Protein AF-A0A6B2CMZ1-F1 (afdb_monomer_lite)

Foldseek 3Di:
DDDPQADDDLVVLQVCCCPVPVDHFDSDPVRSVCCQLVDPPRAPVNVCVVCVVSNHHDDPVVCVPPPHPPPPDDDDDDDDDDDD

pLDDT: mean 73.0, std 18.42, range [35.69, 93.88]

Sequence (84 aa):
MSQAKGRIDLEEFVEWLWEDFGIRVRSSWDDVIKAVVNSDEILPQDLAAFMISMGVEPDEGAWDVVPVARGLRGPGEPEKSSSN

Radius of gyration: 17.94 Å; chains: 1; bounding box: 37×56×42 Å

Structure (mmCIF, N/CA/C/O backbone):
data_AF-A0A6B2CMZ1-F1
#
_entry.id   AF-A0A6B2CMZ1-F1
#
loop_
_atom_site.group_PDB
_atom_site.id
_atom_site.type_symbol
_atom_site.label_atom_id
_atom_site.label_alt_id
_atom_site.label_comp_id
_atom_site.label_asym_id
_atom_site.label_entity_id
_atom_site.label_seq_id
_atom_site.pdbx_PDB_ins_code
_atom_site.Cartn_x
_atom_site.Cartn_y
_atom_site.Cartn_z
_atom_site.occupancy
_atom_site.B_iso_or_equiv
_atom_site.auth_seq_id
_atom_site.auth_comp_id
_atom_site.auth_asym_id
_atom_site.auth_atom_id
_atom_site.pdbx_PDB_model_num
ATOM 1 N N . MET A 1 1 ? 17.495 15.342 -12.255 1.00 35.69 1 MET A N 1
ATOM 2 C CA . MET A 1 1 ? 16.839 14.758 -11.071 1.00 35.69 1 MET A CA 1
ATOM 3 C C . MET A 1 1 ? 16.557 13.311 -11.416 1.00 35.69 1 MET A C 1
ATOM 5 O O . MET A 1 1 ? 15.738 13.061 -12.288 1.00 35.69 1 MET A O 1
ATOM 9 N N . SER A 1 2 ? 17.359 12.389 -10.888 1.00 40.59 2 SER A N 1
ATOM 10 C CA . SER A 1 2 ? 17.237 10.964 -11.199 1.00 40.59 2 SER A CA 1
ATOM 11 C C . SER A 1 2 ? 16.081 10.395 -10.384 1.00 40.59 2 SER A C 1
ATOM 13 O O . SER A 1 2 ? 16.259 10.090 -9.210 1.00 40.59 2 SER A O 1
ATOM 15 N N . GLN A 1 3 ? 14.891 10.323 -10.983 1.00 44.19 3 GLN A N 1
ATOM 16 C CA . GLN A 1 3 ? 13.781 9.552 -10.428 1.00 44.19 3 GLN A CA 1
ATOM 17 C C . GLN A 1 3 ? 14.235 8.094 -10.330 1.00 44.19 3 GLN A C 1
ATOM 19 O O . GLN A 1 3 ? 14.684 7.508 -11.320 1.00 44.19 3 GLN A O 1
ATOM 24 N N . ALA A 1 4 ? 14.177 7.540 -9.122 1.00 44.25 4 ALA A N 1
ATOM 25 C CA . ALA A 1 4 ? 14.438 6.139 -8.848 1.00 44.25 4 ALA A CA 1
ATOM 26 C C . ALA A 1 4 ? 13.349 5.300 -9.526 1.00 44.25 4 ALA A C 1
ATOM 28 O O . ALA A 1 4 ? 12.310 5.001 -8.952 1.00 44.25 4 ALA A O 1
ATOM 29 N N . LYS A 1 5 ? 13.576 4.973 -10.795 1.00 45.69 5 LYS A N 1
ATOM 30 C CA . LYS A 1 5 ? 12.701 4.116 -11.585 1.00 45.69 5 LYS A CA 1
ATOM 31 C C . LYS A 1 5 ? 12.717 2.725 -10.943 1.00 45.69 5 LYS A C 1
ATOM 33 O O . LYS A 1 5 ? 13.773 2.096 -10.908 1.00 45.69 5 LYS A O 1
ATOM 38 N N . GLY A 1 6 ? 11.584 2.297 -10.385 1.00 57.41 6 GLY A N 1
ATOM 39 C CA . GLY A 1 6 ? 11.416 0.957 -9.813 1.00 57.41 6 GLY A CA 1
ATOM 40 C C . GLY A 1 6 ? 11.313 0.868 -8.286 1.00 57.41 6 GLY A C 1
ATOM 41 O O . GLY A 1 6 ? 11.477 -0.224 -7.746 1.00 57.41 6 GLY A O 1
ATOM 42 N N . ARG A 1 7 ? 11.052 1.966 -7.565 1.00 67.62 7 ARG A N 1
ATOM 43 C CA . ARG A 1 7 ? 10.744 1.898 -6.128 1.00 67.62 7 ARG A CA 1
ATOM 44 C C . ARG A 1 7 ? 9.484 2.699 -5.833 1.00 67.62 7 ARG A C 1
ATOM 46 O O . ARG A 1 7 ? 9.426 3.873 -6.172 1.00 67.62 7 ARG A O 1
ATOM 53 N N . ILE A 1 8 ? 8.500 2.047 -5.222 1.00 78.56 8 ILE A N 1
ATOM 54 C CA . ILE A 1 8 ? 7.262 2.704 -4.804 1.00 78.56 8 ILE A CA 1
ATOM 55 C C . ILE A 1 8 ? 7.592 3.634 -3.637 1.00 78.56 8 ILE A C 1
ATOM 57 O O . ILE A 1 8 ? 8.224 3.192 -2.670 1.00 78.56 8 ILE A O 1
ATOM 61 N N . ASP A 1 9 ? 7.203 4.903 -3.742 1.00 86.50 9 ASP A N 1
ATOM 62 C CA . ASP A 1 9 ? 7.291 5.833 -2.624 1.00 86.50 9 ASP A CA 1
ATOM 63 C C . ASP A 1 9 ? 6.180 5.531 -1.610 1.00 86.50 9 ASP A C 1
ATOM 65 O O . ASP A 1 9 ? 5.045 5.208 -1.967 1.00 86.50 9 ASP A O 1
ATOM 69 N N . LEU A 1 10 ? 6.524 5.583 -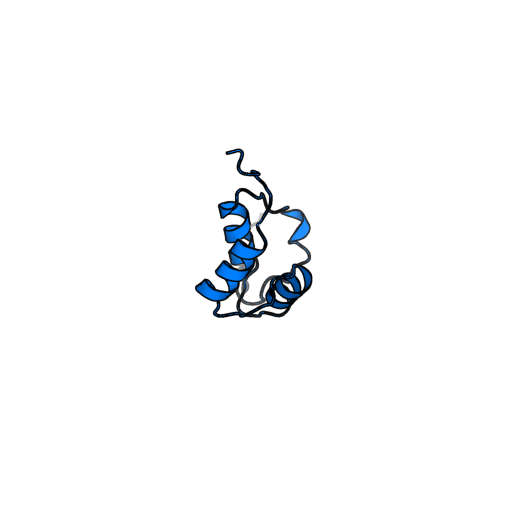0.324 1.00 88.06 10 LEU A N 1
ATOM 70 C CA . LEU A 1 10 ? 5.576 5.298 0.746 1.00 88.06 10 LEU A CA 1
ATOM 71 C C . LEU A 1 10 ? 4.494 6.378 0.828 1.00 88.06 10 LEU A C 1
ATOM 73 O O . LEU A 1 10 ? 3.349 6.051 1.124 1.00 88.06 10 LEU A O 1
ATOM 77 N N . GLU A 1 11 ? 4.842 7.641 0.585 1.00 90.25 11 GLU A N 1
ATOM 78 C CA . GLU A 1 11 ? 3.883 8.746 0.617 1.00 90.25 11 GLU A CA 1
ATOM 79 C C . GLU A 1 11 ? 2.880 8.613 -0.528 1.00 90.25 11 GLU A C 1
ATOM 81 O O . GLU A 1 11 ? 1.680 8.642 -0.273 1.00 90.25 11 GLU A O 1
ATOM 86 N N . GLU A 1 12 ? 3.350 8.321 -1.744 1.00 89.19 12 GLU A N 1
ATOM 87 C CA . GLU A 1 12 ? 2.473 8.092 -2.902 1.00 89.19 12 GLU A CA 1
ATOM 88 C C . GLU A 1 12 ? 1.536 6.891 -2.687 1.00 89.19 12 GLU A C 1
ATOM 90 O O . GLU A 1 12 ? 0.371 6.933 -3.077 1.00 89.19 12 GLU A O 1
ATOM 95 N N . PHE A 1 13 ? 1.993 5.830 -2.009 1.00 89.75 13 PHE A N 1
ATOM 96 C CA . PHE A 1 13 ? 1.127 4.698 -1.655 1.00 89.75 13 PHE A CA 1
ATOM 97 C C . PHE A 1 13 ? 0.043 5.108 -0.645 1.00 89.75 13 PHE A C 1
ATOM 99 O O . PHE A 1 13 ? -1.126 4.748 -0.785 1.00 89.75 13 PHE A O 1
ATOM 106 N N . VAL A 1 14 ? 0.420 5.857 0.395 1.00 93.00 14 VAL A N 1
ATOM 107 C CA . VAL A 1 14 ? -0.523 6.339 1.415 1.00 93.00 14 VAL A CA 1
ATOM 108 C C . VAL A 1 14 ? -1.562 7.278 0.800 1.00 93.00 14 VAL A C 1
ATOM 110 O O . VAL A 1 14 ? -2.738 7.189 1.152 1.00 93.00 14 VAL A O 1
ATOM 113 N N . GLU A 1 15 ? -1.146 8.147 -0.120 1.00 92.44 15 GLU A N 1
ATOM 114 C CA . GLU A 1 15 ? -2.046 9.021 -0.872 1.00 92.44 15 GLU A CA 1
ATOM 115 C C . G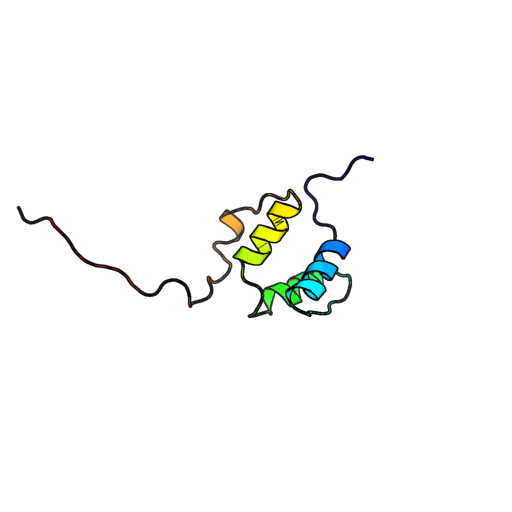LU A 1 15 ? -3.011 8.210 -1.734 1.00 92.44 15 GLU A C 1
ATOM 117 O O . GLU A 1 15 ? -4.216 8.415 -1.623 1.00 92.44 15 GLU A O 1
ATOM 122 N N . TRP A 1 16 ? -2.523 7.220 -2.485 1.00 92.62 16 TRP A N 1
ATOM 123 C CA . TRP A 1 16 ? -3.381 6.337 -3.279 1.00 92.62 16 TRP A CA 1
ATOM 124 C C . TRP A 1 16 ? -4.447 5.627 -2.432 1.00 92.62 16 TRP A C 1
ATOM 126 O O . TRP A 1 16 ? -5.627 5.637 -2.780 1.00 92.62 16 TRP A O 1
ATOM 136 N N . LEU A 1 17 ? -4.073 5.081 -1.268 1.00 91.69 17 LEU A N 1
ATOM 137 C CA . LEU A 1 17 ? -5.030 4.461 -0.341 1.00 91.69 17 LEU A CA 1
ATOM 138 C C . LEU A 1 17 ? -6.115 5.439 0.125 1.00 91.69 17 LEU A C 1
ATOM 140 O O . LEU A 1 17 ? -7.276 5.054 0.294 1.00 91.69 17 LEU A O 1
ATOM 144 N N . TRP A 1 18 ? -5.745 6.698 0.347 1.00 93.88 18 TRP A N 1
ATOM 145 C CA . TRP A 1 18 ? -6.677 7.730 0.774 1.00 93.88 18 TRP A CA 1
ATOM 146 C C . TRP A 1 18 ? -7.573 8.227 -0.368 1.00 93.88 18 TRP A C 1
ATOM 148 O O . TRP A 1 18 ? -8.766 8.422 -0.147 1.00 93.88 18 TRP A O 1
ATOM 158 N N . GLU A 1 19 ? -7.030 8.431 -1.566 1.00 93.19 19 GLU A N 1
ATOM 159 C CA . GLU A 1 19 ? -7.755 9.010 -2.700 1.00 93.19 19 GLU A CA 1
ATOM 160 C C . GLU A 1 19 ? -8.710 8.018 -3.370 1.00 93.19 19 GLU A C 1
ATOM 162 O O . GLU A 1 19 ? -9.859 8.380 -3.631 1.00 93.19 19 GLU A O 1
ATOM 167 N N . ASP A 1 20 ? -8.276 6.775 -3.599 1.00 91.06 20 ASP A N 1
ATOM 168 C CA . ASP A 1 20 ? -9.088 5.762 -4.291 1.00 91.06 20 ASP A CA 1
ATOM 169 C C . ASP A 1 20 ? -10.057 5.044 -3.341 1.00 91.06 20 ASP A C 1
ATOM 171 O O . ASP A 1 20 ? -11.208 4.789 -3.696 1.00 91.06 20 ASP A O 1
ATOM 175 N N . PHE A 1 21 ? -9.614 4.744 -2.114 1.00 90.25 21 PHE A N 1
ATOM 176 C CA . PHE A 1 21 ? -10.364 3.894 -1.177 1.00 90.25 21 PHE A CA 1
ATOM 177 C C . PHE A 1 21 ? -10.810 4.621 0.097 1.00 90.25 21 PHE A C 1
ATOM 179 O O . PHE A 1 21 ? -11.534 4.055 0.914 1.00 90.25 21 PHE A O 1
ATOM 186 N N . GLY A 1 22 ? -10.380 5.867 0.329 1.00 92.31 22 GLY A N 1
ATOM 187 C CA . GLY A 1 22 ? -10.689 6.580 1.574 1.00 92.31 22 GLY A CA 1
ATOM 188 C C . GLY A 1 22 ? -10.016 5.980 2.816 1.00 92.31 22 GLY A C 1
ATOM 189 O O . GLY A 1 22 ? -10.413 6.283 3.947 1.00 92.31 22 GLY A O 1
ATOM 190 N N . ILE A 1 23 ? -8.993 5.138 2.641 1.00 90.19 23 ILE A N 1
ATOM 191 C CA . ILE A 1 23 ? -8.321 4.419 3.722 1.00 90.19 23 ILE A CA 1
ATOM 192 C C . ILE A 1 23 ? -7.193 5.283 4.288 1.00 90.19 23 ILE A C 1
ATOM 194 O O . ILE A 1 23 ? -6.224 5.617 3.612 1.00 90.19 23 ILE A O 1
ATOM 198 N N . ARG A 1 24 ? -7.296 5.628 5.577 1.00 91.69 24 ARG A N 1
ATOM 199 C CA . ARG A 1 24 ? -6.245 6.364 6.294 1.00 91.69 24 ARG A CA 1
ATOM 200 C C . ARG A 1 24 ? -5.329 5.413 7.040 1.00 91.69 24 ARG A C 1
ATOM 202 O O . ARG A 1 24 ? -5.735 4.793 8.021 1.00 91.69 24 ARG A O 1
ATOM 209 N N . VAL A 1 25 ? -4.070 5.389 6.632 1.00 90.12 25 VAL A N 1
ATOM 210 C CA . VAL A 1 25 ? -2.993 4.665 7.311 1.00 90.12 25 VAL A CA 1
ATOM 211 C C . VAL A 1 25 ? -1.927 5.625 7.812 1.00 90.12 25 VAL A C 1
ATOM 213 O O . VAL A 1 25 ? -1.844 6.779 7.393 1.00 90.12 25 VAL A O 1
ATOM 216 N N . ARG A 1 26 ? -1.100 5.153 8.742 1.00 89.25 26 ARG A N 1
ATOM 217 C CA . ARG A 1 26 ? 0.130 5.860 9.102 1.00 89.25 26 ARG A CA 1
ATOM 218 C C . ARG A 1 26 ? 1.168 5.640 8.003 1.00 89.25 26 ARG A C 1
ATOM 220 O O . ARG A 1 26 ? 1.142 4.615 7.329 1.00 89.25 26 ARG A O 1
ATOM 227 N N . SER A 1 27 ? 2.112 6.569 7.879 1.00 86.50 27 SER A N 1
ATOM 228 C CA . SER A 1 27 ? 3.231 6.514 6.930 1.00 86.50 27 SER A CA 1
ATOM 229 C C . SER A 1 27 ? 4.261 5.446 7.332 1.00 86.50 27 SER A C 1
ATOM 231 O O . SER A 1 27 ? 5.382 5.749 7.736 1.00 86.50 27 SER A O 1
ATOM 233 N N . SER A 1 28 ? 3.860 4.177 7.273 1.00 90.06 28 SER A N 1
ATOM 234 C CA . SER A 1 28 ? 4.672 2.999 7.568 1.00 90.06 28 SER A CA 1
ATOM 235 C C . SER A 1 28 ? 4.305 1.877 6.605 1.00 90.06 28 SER A C 1
ATOM 237 O O . SER A 1 28 ? 3.126 1.576 6.426 1.00 90.06 28 SER A O 1
ATOM 239 N N . TRP A 1 29 ? 5.311 1.212 6.035 1.00 86.62 29 TRP A N 1
ATOM 240 C CA . TRP A 1 29 ? 5.101 0.064 5.147 1.00 86.62 29 TRP A CA 1
ATOM 241 C C . TRP A 1 29 ? 4.303 -1.061 5.811 1.00 86.62 29 TRP A C 1
ATOM 243 O O . TRP A 1 29 ? 3.482 -1.689 5.155 1.00 86.62 29 TRP A O 1
ATOM 253 N N . ASP A 1 30 ? 4.499 -1.294 7.109 1.00 89.12 30 ASP A N 1
ATOM 254 C CA . ASP A 1 30 ? 3.771 -2.331 7.849 1.00 89.12 30 ASP A CA 1
ATOM 255 C C . ASP A 1 30 ? 2.268 -2.013 7.953 1.00 89.12 30 ASP A C 1
ATOM 257 O O . ASP A 1 30 ? 1.430 -2.893 7.764 1.00 89.12 30 ASP A O 1
ATOM 261 N N . ASP A 1 31 ? 1.922 -0.742 8.178 1.00 89.19 31 ASP A N 1
ATOM 262 C CA . ASP A 1 31 ? 0.528 -0.291 8.260 1.00 89.19 31 ASP A CA 1
ATOM 263 C C . ASP A 1 31 ? -0.143 -0.288 6.879 1.00 89.19 31 ASP A C 1
ATOM 265 O O . ASP A 1 31 ? -1.291 -0.711 6.754 1.00 89.19 31 ASP A O 1
ATOM 269 N N . VAL A 1 32 ? 0.588 0.120 5.835 1.00 88.81 32 VAL A N 1
ATOM 270 C CA . VAL A 1 32 ? 0.142 0.055 4.435 1.00 88.81 32 VAL A CA 1
ATOM 271 C C . VAL A 1 32 ? -0.146 -1.388 4.021 1.00 88.81 32 VAL A C 1
ATOM 273 O O . VAL A 1 32 ? -1.241 -1.682 3.548 1.00 88.81 32 VAL A O 1
ATOM 276 N N . ILE A 1 33 ? 0.797 -2.309 4.252 1.00 86.88 33 ILE A N 1
ATOM 277 C CA . ILE A 1 33 ? 0.626 -3.729 3.916 1.00 86.88 33 ILE A CA 1
ATOM 278 C C . ILE A 1 33 ? -0.577 -4.306 4.661 1.00 86.88 33 ILE A C 1
ATOM 280 O O . ILE A 1 33 ? -1.393 -5.001 4.062 1.00 86.88 33 ILE A O 1
ATOM 284 N N . LYS A 1 34 ? -0.734 -3.997 5.952 1.00 89.25 34 LYS A N 1
ATOM 285 C CA . LYS A 1 34 ? -1.897 -4.445 6.726 1.00 89.25 34 LYS A CA 1
ATOM 286 C C . LYS A 1 34 ? -3.205 -3.891 6.184 1.00 89.25 34 LYS A C 1
ATOM 288 O O . LYS A 1 34 ? -4.185 -4.628 6.173 1.00 89.25 34 LYS A O 1
ATOM 293 N N . ALA A 1 35 ? -3.246 -2.630 5.770 1.00 89.25 35 ALA A N 1
ATOM 294 C CA . ALA A 1 35 ? -4.455 -2.047 5.206 1.00 89.25 35 ALA A CA 1
ATOM 295 C C . ALA A 1 35 ? -4.829 -2.701 3.877 1.00 89.25 35 ALA A C 1
ATOM 297 O O . ALA A 1 35 ? -5.988 -3.035 3.685 1.00 89.25 35 ALA A O 1
ATOM 298 N N . VAL A 1 36 ? -3.847 -2.959 3.013 1.00 87.62 36 VAL A N 1
ATOM 299 C CA . VAL A 1 36 ? -4.058 -3.660 1.741 1.00 87.62 36 VAL A CA 1
ATOM 300 C C . VAL A 1 36 ? -4.526 -5.098 1.971 1.00 87.62 36 VAL A C 1
ATOM 302 O O . VAL A 1 36 ? -5.549 -5.500 1.436 1.00 87.62 36 VAL A O 1
ATOM 305 N N . VAL A 1 37 ? -3.815 -5.870 2.799 1.00 85.44 37 VAL A N 1
ATOM 306 C CA . VAL A 1 37 ? -4.099 -7.301 3.020 1.00 85.44 37 VAL A CA 1
ATOM 307 C C . VAL A 1 37 ? -5.422 -7.536 3.752 1.00 85.44 37 VAL A C 1
ATOM 309 O O . VAL A 1 37 ? -6.069 -8.552 3.519 1.00 85.44 37 VAL A O 1
ATOM 312 N N . ASN A 1 38 ? -5.818 -6.632 4.652 1.00 86.31 38 ASN A N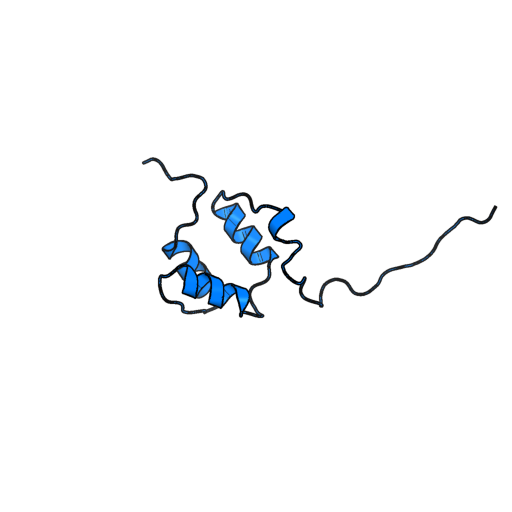 1
ATOM 313 C CA . ASN A 1 38 ? -7.071 -6.760 5.403 1.00 86.31 38 ASN A CA 1
ATOM 314 C C . ASN A 1 38 ? -8.246 -6.012 4.755 1.00 86.31 38 ASN A C 1
ATOM 316 O O . ASN A 1 38 ? -9.327 -5.998 5.340 1.00 86.31 38 ASN A O 1
ATOM 320 N N . SER A 1 39 ? -8.044 -5.354 3.610 1.00 83.94 39 SER A N 1
ATOM 321 C CA . SER A 1 39 ? -9.121 -4.675 2.895 1.00 83.94 39 SER A CA 1
ATOM 322 C C . SER A 1 39 ? -9.792 -5.635 1.923 1.00 83.94 39 SER A C 1
ATOM 324 O O . SER A 1 39 ? -9.139 -6.211 1.057 1.00 83.94 39 SER A O 1
ATOM 326 N N . ASP A 1 40 ? -11.112 -5.758 2.034 1.00 84.38 40 ASP A N 1
ATOM 327 C CA . ASP A 1 40 ? -11.936 -6.440 1.032 1.00 84.38 40 ASP A CA 1
ATOM 328 C C . ASP A 1 40 ? -12.217 -5.545 -0.194 1.00 84.38 40 ASP A C 1
ATOM 330 O O . ASP A 1 40 ? -12.752 -6.016 -1.198 1.00 84.38 40 ASP A O 1
ATOM 334 N N . GLU A 1 41 ? -11.882 -4.250 -0.115 1.00 86.94 41 GLU A N 1
ATOM 335 C CA . GLU A 1 41 ? -12.126 -3.262 -1.173 1.00 86.94 41 GLU A CA 1
ATOM 336 C C . GLU A 1 41 ? -10.962 -3.171 -2.166 1.00 86.94 41 GLU A C 1
ATOM 338 O O . GLU A 1 41 ? -11.184 -2.883 -3.340 1.00 86.94 41 GLU A O 1
ATOM 343 N N . ILE A 1 42 ? -9.731 -3.434 -1.716 1.00 87.38 42 ILE A N 1
ATOM 344 C CA . ILE A 1 42 ? -8.538 -3.350 -2.565 1.00 87.38 42 ILE A CA 1
ATOM 345 C C . ILE A 1 42 ? -8.347 -4.682 -3.278 1.00 87.38 42 ILE A C 1
ATOM 347 O O . ILE A 1 42 ? -7.963 -5.683 -2.669 1.00 87.38 42 ILE A O 1
ATOM 351 N N . LEU A 1 43 ? -8.576 -4.702 -4.590 1.00 86.50 43 LEU A N 1
ATOM 352 C CA . LEU A 1 43 ? -8.380 -5.917 -5.366 1.00 86.50 43 LEU A CA 1
ATOM 353 C C . LEU A 1 43 ? -6.902 -6.075 -5.757 1.00 86.50 43 LEU A C 1
ATOM 355 O O . LEU A 1 43 ? -6.207 -5.087 -6.010 1.00 86.50 43 LEU A O 1
ATOM 359 N N . PRO A 1 44 ? -6.408 -7.319 -5.911 1.00 82.38 44 PRO A N 1
ATOM 360 C CA . PRO A 1 44 ? -5.030 -7.568 -6.346 1.00 82.38 44 PRO A CA 1
ATOM 361 C C . PRO A 1 44 ? -4.680 -6.884 -7.678 1.00 82.38 44 PRO A C 1
ATOM 363 O O . PRO A 1 44 ? -3.557 -6.434 -7.878 1.00 82.38 44 PRO A O 1
ATOM 366 N N . GLN A 1 45 ? -5.662 -6.766 -8.574 1.00 83.88 45 GLN A N 1
ATOM 367 C CA . GLN A 1 45 ? -5.531 -6.080 -9.860 1.00 83.88 45 GLN A CA 1
ATOM 368 C C . GLN A 1 45 ? -5.363 -4.557 -9.727 1.00 83.88 45 GLN A C 1
ATOM 370 O O . GLN A 1 45 ? -4.615 -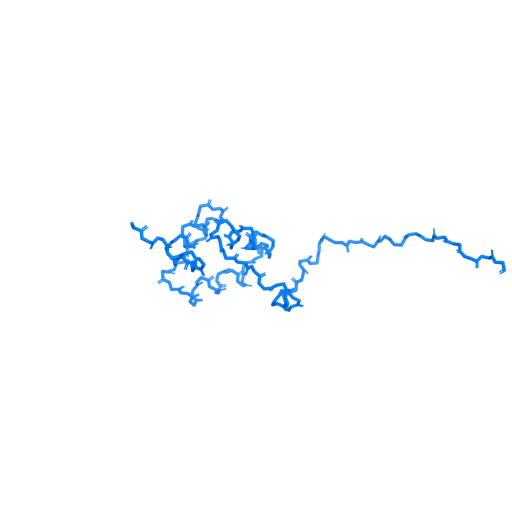3.973 -10.507 1.00 83.88 45 GLN A O 1
ATOM 375 N N . ASP A 1 46 ? -5.999 -3.928 -8.733 1.00 87.44 46 ASP A N 1
ATOM 376 C CA . ASP A 1 46 ? -5.870 -2.487 -8.484 1.00 87.44 46 ASP A CA 1
ATOM 377 C C . ASP A 1 46 ? -4.470 -2.184 -7.948 1.00 87.44 46 ASP A C 1
ATOM 379 O O . ASP A 1 46 ? -3.792 -1.271 -8.419 1.00 87.44 46 ASP A O 1
ATOM 383 N N . LEU A 1 47 ? -3.985 -3.037 -7.038 1.00 85.25 47 LEU A N 1
ATOM 384 C CA . LEU A 1 47 ? -2.617 -2.970 -6.539 1.00 85.25 47 LEU A CA 1
ATOM 385 C C . LEU A 1 47 ? -1.592 -3.177 -7.663 1.00 85.25 47 LEU A C 1
ATOM 387 O O . LEU A 1 47 ? -0.631 -2.418 -7.764 1.00 85.25 47 LEU A O 1
ATOM 391 N N . ALA A 1 48 ? -1.792 -4.171 -8.532 1.00 85.06 48 ALA A N 1
ATOM 392 C CA . ALA A 1 48 ? -0.903 -4.410 -9.667 1.00 85.06 48 ALA A CA 1
ATOM 393 C C . ALA A 1 48 ? -0.884 -3.218 -10.640 1.00 85.06 48 ALA A C 1
ATOM 395 O O . ALA A 1 48 ? 0.187 -2.806 -11.086 1.00 85.06 48 ALA A O 1
ATOM 396 N N . ALA A 1 49 ? -2.046 -2.623 -10.932 1.00 86.81 49 ALA A N 1
ATOM 397 C CA . ALA A 1 49 ? -2.147 -1.435 -11.775 1.00 86.81 49 ALA A CA 1
ATOM 398 C C . ALA A 1 49 ? -1.400 -0.234 -11.170 1.00 86.81 49 ALA A C 1
ATOM 400 O O . ALA A 1 49 ? -0.677 0.462 -11.889 1.00 86.81 49 ALA A O 1
ATOM 401 N N . PHE A 1 50 ? -1.514 -0.034 -9.854 1.00 86.75 50 PHE A N 1
ATOM 402 C CA . PHE A 1 50 ? -0.760 0.983 -9.123 1.00 86.75 50 PHE A CA 1
ATOM 403 C C . PHE A 1 50 ? 0.757 0.729 -9.172 1.00 86.75 50 PHE A C 1
ATOM 405 O O . PHE A 1 50 ? 1.538 1.633 -9.454 1.00 86.75 50 PHE A O 1
ATOM 412 N N . MET A 1 51 ? 1.209 -0.514 -8.986 1.00 84.31 51 MET A N 1
ATOM 413 C CA . MET A 1 51 ? 2.636 -0.848 -9.095 1.00 84.31 51 MET A CA 1
ATOM 414 C C . MET A 1 51 ? 3.187 -0.563 -10.502 1.00 84.31 51 MET A C 1
ATOM 416 O O . MET A 1 51 ? 4.255 0.040 -10.642 1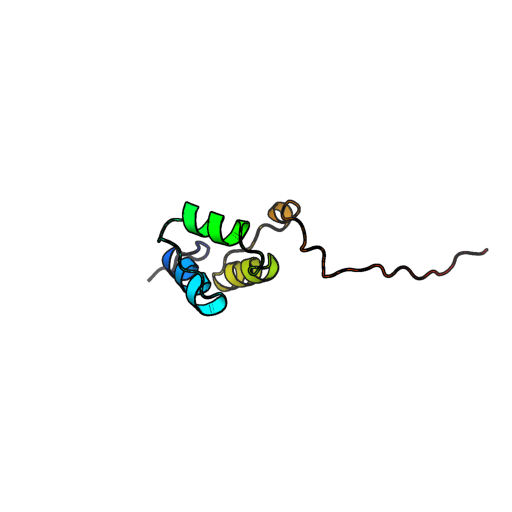.00 84.31 51 MET A O 1
ATOM 420 N N . ILE A 1 52 ? 2.435 -0.925 -11.546 1.00 85.00 52 ILE A N 1
ATOM 421 C CA . ILE A 1 52 ? 2.822 -0.691 -12.944 1.00 85.00 52 ILE A CA 1
ATOM 422 C C . ILE A 1 52 ? 2.883 0.808 -13.264 1.00 85.00 52 ILE A C 1
ATOM 424 O O . ILE A 1 52 ? 3.815 1.239 -13.949 1.00 85.00 52 ILE A O 1
ATOM 428 N N . SER A 1 53 ? 1.937 1.619 -12.770 1.00 83.88 53 SER A N 1
ATOM 429 C CA . SER A 1 53 ? 1.939 3.075 -12.997 1.00 83.88 53 SER A CA 1
ATOM 430 C C . SER A 1 53 ? 3.178 3.749 -12.392 1.00 83.88 53 SER A C 1
ATOM 432 O O . SER A 1 53 ? 3.735 4.675 -12.983 1.00 83.88 53 SER A O 1
ATOM 434 N N . MET A 1 54 ? 3.677 3.192 -11.288 1.00 80.56 54 MET A N 1
ATOM 435 C CA . MET A 1 54 ? 4.921 3.572 -10.615 1.00 80.56 54 MET A CA 1
ATOM 436 C C . MET A 1 54 ? 6.193 3.041 -11.304 1.00 80.56 54 MET A C 1
ATOM 438 O O . MET A 1 54 ? 7.317 3.305 -10.865 1.00 80.56 54 MET A O 1
ATOM 442 N N . GLY A 1 55 ? 6.048 2.290 -12.400 1.00 80.88 55 GLY A N 1
ATOM 443 C CA . GLY A 1 55 ? 7.157 1.667 -13.121 1.00 80.88 55 GLY A CA 1
ATOM 444 C C . GLY A 1 55 ? 7.787 0.493 -12.370 1.00 80.88 55 GLY A C 1
ATOM 445 O O . GLY A 1 55 ? 8.955 0.180 -12.609 1.00 80.88 55 GLY A O 1
ATOM 446 N N . VAL A 1 56 ? 7.040 -0.123 -11.451 1.00 80.75 56 VAL A N 1
ATOM 447 C CA . VAL A 1 56 ? 7.411 -1.361 -10.765 1.00 80.75 56 VAL A CA 1
ATOM 448 C C . VAL A 1 56 ? 6.702 -2.512 -11.456 1.00 80.75 56 VAL A C 1
ATOM 450 O O . VAL A 1 56 ? 5.479 -2.537 -11.541 1.00 80.75 56 VAL A O 1
ATOM 453 N N . GLU A 1 57 ? 7.476 -3.467 -11.958 1.00 76.94 57 GLU A N 1
ATOM 454 C CA . GLU A 1 57 ? 6.924 -4.675 -12.559 1.00 76.94 57 GLU A CA 1
ATOM 455 C C . GLU A 1 57 ? 6.512 -5.636 -11.432 1.00 76.94 57 GLU A C 1
ATOM 457 O O . GLU A 1 57 ? 7.369 -6.049 -10.643 1.00 76.94 57 GLU A O 1
ATOM 462 N N . PRO A 1 58 ? 5.212 -5.934 -11.278 1.00 68.25 58 PRO A N 1
ATOM 463 C CA . PRO A 1 58 ? 4.760 -6.876 -10.271 1.00 68.25 58 PRO A CA 1
ATOM 464 C C . PRO A 1 58 ? 5.238 -8.287 -10.639 1.00 68.25 58 PRO A C 1
ATOM 466 O O . PRO A 1 58 ? 5.054 -8.737 -11.766 1.00 68.25 58 PRO A O 1
ATOM 469 N N . ASP A 1 59 ? 5.844 -8.996 -9.686 1.00 70.62 59 ASP A N 1
ATOM 470 C CA . ASP A 1 59 ? 6.284 -10.381 -9.888 1.00 70.62 59 ASP A CA 1
ATOM 471 C C . ASP A 1 59 ? 5.062 -11.299 -9.965 1.00 70.62 59 ASP A C 1
ATOM 473 O O . ASP A 1 59 ? 4.451 -11.583 -8.937 1.00 70.62 59 ASP A O 1
ATOM 477 N N . GLU A 1 60 ? 4.701 -11.747 -11.171 1.00 62.31 60 GLU A N 1
ATOM 478 C CA . GLU A 1 60 ? 3.540 -12.608 -11.442 1.00 62.31 60 GLU A CA 1
ATOM 479 C C . GLU A 1 60 ? 3.494 -13.854 -10.533 1.00 62.31 60 GLU A C 1
ATOM 481 O O . GLU A 1 60 ? 2.412 -14.258 -10.108 1.00 62.31 60 GLU A O 1
ATOM 486 N N . GLY A 1 61 ? 4.651 -14.406 -10.138 1.00 61.97 61 GLY A N 1
ATOM 487 C CA . GLY A 1 61 ? 4.731 -15.573 -9.251 1.00 61.97 61 GLY A CA 1
ATOM 488 C C . GLY A 1 61 ? 4.406 -15.282 -7.780 1.00 61.97 61 GLY A C 1
ATOM 489 O O . GLY A 1 61 ? 4.072 -16.198 -7.027 1.00 61.97 61 GLY A O 1
ATOM 490 N N . ALA A 1 62 ? 4.460 -14.018 -7.352 1.00 61.50 62 ALA A N 1
ATOM 491 C CA . ALA A 1 62 ? 4.097 -13.604 -5.997 1.00 61.50 62 ALA A CA 1
ATOM 492 C C . ALA A 1 62 ? 2.575 -13.470 -5.798 1.00 61.50 62 ALA A C 1
ATOM 494 O O . ALA A 1 62 ? 2.116 -13.375 -4.659 1.00 61.50 62 ALA A O 1
ATOM 495 N N . TRP A 1 63 ? 1.781 -13.485 -6.875 1.00 60.88 63 TRP A N 1
ATOM 496 C CA . TRP A 1 63 ? 0.324 -13.307 -6.816 1.00 60.88 63 TRP A CA 1
ATOM 497 C C . TRP A 1 63 ? -0.453 -14.618 -6.707 1.00 60.88 63 TRP A C 1
ATOM 499 O O . TRP A 1 63 ? -1.591 -14.593 -6.244 1.00 60.88 63 TRP A O 1
ATOM 509 N N . ASP A 1 64 ? 0.161 -15.762 -7.029 1.00 55.25 64 ASP A N 1
ATOM 510 C CA . ASP A 1 64 ? -0.454 -17.096 -6.891 1.00 55.25 64 ASP A CA 1
ATOM 511 C C . ASP A 1 64 ? -0.863 -17.433 -5.442 1.00 55.25 64 ASP A C 1
ATOM 513 O O . ASP A 1 64 ? -1.671 -18.333 -5.203 1.00 55.25 64 ASP A O 1
ATOM 517 N N . VAL A 1 65 ? -0.314 -16.714 -4.456 1.00 55.00 65 VAL A N 1
ATOM 518 C CA . VAL A 1 65 ? -0.633 -16.885 -3.029 1.00 55.00 65 VAL A CA 1
ATOM 519 C C . VAL A 1 65 ? -1.713 -15.931 -2.522 1.00 55.00 65 VAL A C 1
ATOM 521 O O . VAL A 1 65 ? -2.211 -16.123 -1.411 1.00 55.00 65 VAL A O 1
ATOM 524 N N . VAL A 1 66 ? -2.089 -14.912 -3.304 1.00 50.22 66 VAL A N 1
ATOM 525 C CA . VAL A 1 66 ? -3.180 -14.008 -2.939 1.00 50.22 66 VAL A CA 1
ATOM 526 C C . VAL A 1 66 ? -4.481 -14.703 -3.330 1.00 50.22 66 VAL A C 1
ATOM 528 O O . VAL A 1 66 ? -4.683 -14.989 -4.512 1.00 50.22 66 VAL A O 1
ATOM 531 N N . PRO A 1 67 ? -5.370 -15.034 -2.375 1.00 50.28 67 PRO A N 1
ATOM 532 C CA . PRO A 1 67 ? -6.618 -15.693 -2.709 1.00 50.28 67 PRO A CA 1
ATOM 533 C C . PRO A 1 67 ? -7.404 -14.789 -3.658 1.00 50.28 67 PRO A C 1
ATOM 535 O O . PRO A 1 67 ? -7.881 -13.726 -3.270 1.00 50.28 67 PRO A O 1
ATOM 538 N N . VAL A 1 68 ? -7.517 -15.222 -4.916 1.00 54.06 68 VAL A N 1
ATOM 539 C CA . VAL A 1 68 ? -8.378 -14.595 -5.918 1.00 54.06 68 VAL A CA 1
ATOM 540 C C . VAL A 1 68 ? -9.740 -14.388 -5.271 1.00 54.06 68 VAL A C 1
ATOM 542 O O . VAL A 1 68 ? -10.343 -15.358 -4.795 1.00 54.06 68 VAL A O 1
ATOM 545 N N . ALA A 1 69 ? -10.208 -13.136 -5.233 1.00 48.84 69 ALA A N 1
ATOM 546 C CA . ALA A 1 69 ? -11.539 -12.801 -4.753 1.00 48.84 69 ALA A CA 1
ATOM 547 C C . ALA A 1 69 ? -12.531 -13.774 -5.404 1.00 48.84 69 ALA A C 1
ATOM 549 O O . ALA A 1 69 ? -12.695 -13.797 -6.630 1.00 48.84 69 ALA A O 1
ATOM 550 N N . ARG A 1 70 ? -13.130 -14.652 -4.586 1.00 47.44 70 ARG A N 1
ATOM 551 C CA . ARG A 1 70 ? -14.122 -15.650 -5.007 1.00 47.44 70 ARG A CA 1
ATOM 552 C C . ARG A 1 70 ? -15.369 -14.909 -5.486 1.00 47.44 70 ARG A C 1
ATOM 554 O O . ARG A 1 70 ? -16.337 -14.763 -4.753 1.00 47.44 70 ARG A O 1
ATOM 561 N N . GLY A 1 71 ? -15.322 -14.405 -6.708 1.00 49.31 71 GLY A N 1
ATOM 562 C CA . GLY A 1 71 ? -16.374 -13.564 -7.267 1.00 49.31 71 GLY A CA 1
ATOM 563 C C . GLY A 1 71 ? -16.255 -13.328 -8.768 1.00 49.31 71 GLY A C 1
ATOM 564 O O . GLY A 1 71 ? -17.276 -13.128 -9.415 1.00 49.31 71 GLY A O 1
ATOM 565 N N . LEU A 1 72 ? -15.058 -13.446 -9.357 1.00 55.00 72 LEU A N 1
ATOM 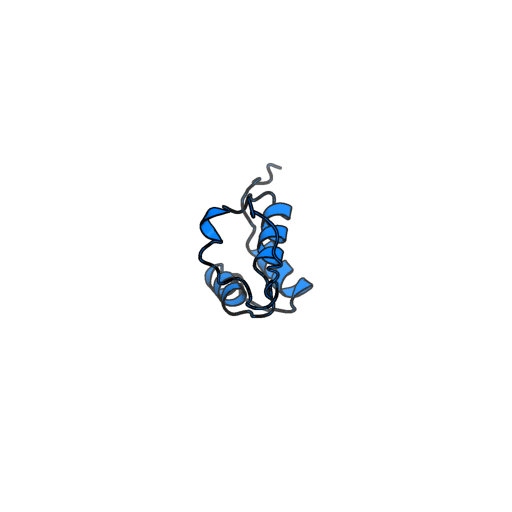566 C CA . LEU A 1 72 ? -14.848 -13.225 -10.795 1.00 55.00 72 LEU A CA 1
ATOM 567 C C . LEU A 1 72 ? -14.301 -14.460 -11.530 1.00 55.00 72 LEU A C 1
ATOM 569 O O . LEU A 1 72 ? -13.359 -14.366 -12.307 1.00 55.00 72 LEU A O 1
ATOM 573 N N . ARG A 1 73 ? -14.915 -15.631 -11.307 1.00 50.06 73 ARG A N 1
ATOM 574 C CA . ARG A 1 73 ? -15.101 -16.689 -12.328 1.00 50.06 73 ARG A CA 1
ATOM 575 C C . ARG A 1 73 ? -15.969 -17.821 -11.768 1.00 50.06 73 ARG A C 1
ATOM 577 O O . ARG A 1 73 ? -15.478 -18.775 -11.175 1.00 50.06 73 ARG A O 1
ATOM 584 N N . GLY A 1 74 ? -17.285 -17.690 -11.937 1.00 41.84 74 GLY A N 1
ATOM 585 C CA . GLY A 1 74 ? -18.210 -18.828 -11.906 1.00 41.84 74 GLY A CA 1
ATOM 586 C C . GLY A 1 74 ? -18.112 -19.653 -13.201 1.00 41.84 74 GLY A C 1
ATOM 587 O O . GLY A 1 74 ? -17.573 -19.160 -14.192 1.00 41.84 74 GLY A O 1
ATOM 588 N N . PRO A 1 75 ? -18.587 -20.909 -13.189 1.00 53.75 75 PRO A N 1
ATOM 589 C CA . PRO A 1 75 ? -18.118 -21.991 -14.048 1.00 53.75 75 PRO A CA 1
ATOM 590 C C . PRO A 1 75 ? -18.685 -21.888 -15.463 1.00 53.75 75 PRO A C 1
ATOM 592 O O . PRO A 1 75 ? -19.871 -21.634 -15.657 1.00 53.75 75 PRO A O 1
ATOM 595 N N . GLY A 1 76 ? -17.832 -22.133 -16.450 1.00 42.44 76 GLY A N 1
ATOM 596 C CA . GLY A 1 76 ? -18.213 -22.187 -17.853 1.00 42.44 76 GLY A CA 1
ATOM 597 C C . GLY A 1 76 ? -17.478 -23.309 -18.566 1.00 42.44 76 GLY A C 1
ATOM 598 O O . GLY A 1 76 ? -16.732 -23.045 -19.501 1.00 42.44 76 GLY A O 1
ATOM 599 N N . GLU A 1 77 ? -17.680 -24.553 -18.128 1.00 54.34 77 GLU A N 1
ATOM 600 C CA . GLU A 1 77 ? -17.751 -25.624 -19.122 1.00 54.34 77 GLU A CA 1
ATOM 601 C C . GLU A 1 77 ? -18.995 -25.359 -19.977 1.00 54.34 77 GLU A C 1
ATOM 603 O O . GLU A 1 77 ? -20.089 -25.131 -19.451 1.00 54.34 77 GLU A O 1
ATOM 608 N N . PRO A 1 78 ? -18.829 -25.363 -21.302 1.00 49.34 78 PRO A N 1
ATOM 609 C CA . PRO A 1 78 ? -19.604 -26.332 -22.051 1.00 49.34 78 PRO A CA 1
ATOM 610 C C . PRO A 1 78 ? -18.725 -27.134 -23.014 1.00 49.34 78 PRO A C 1
ATOM 612 O O . PRO A 1 78 ? -17.911 -26.591 -23.758 1.00 49.34 78 PRO A O 1
ATOM 615 N N . GLU A 1 79 ? -18.958 -28.448 -22.971 1.00 50.38 79 GLU A N 1
ATOM 616 C CA . GLU A 1 79 ? -18.764 -29.451 -24.018 1.00 50.38 79 GLU A CA 1
ATOM 617 C C . GLU A 1 79 ? -18.438 -28.920 -25.427 1.00 50.38 79 GLU A C 1
ATOM 619 O O . GLU A 1 79 ? -19.194 -28.120 -25.985 1.00 50.38 79 GLU A O 1
ATOM 624 N N . LYS A 1 80 ? -17.466 -29.559 -26.099 1.00 42.25 80 LYS A N 1
ATOM 625 C CA . LYS A 1 80 ? -17.796 -30.478 -27.206 1.00 42.25 80 LYS A CA 1
ATOM 626 C C . LYS A 1 80 ? -16.599 -31.256 -27.767 1.00 42.25 80 LYS A C 1
ATOM 628 O O . LYS A 1 80 ? -15.542 -30.706 -28.047 1.00 42.25 80 LYS A O 1
ATOM 633 N N . SER A 1 81 ? -16.911 -32.518 -28.068 1.00 47.16 81 SER A N 1
ATOM 634 C CA . SER A 1 81 ? -16.413 -33.316 -29.195 1.00 47.16 81 SER A CA 1
ATOM 635 C C . SER A 1 81 ? -15.065 -34.024 -29.062 1.00 47.16 81 SER A C 1
ATOM 637 O O . SER A 1 81 ? -14.018 -33.511 -29.436 1.00 47.16 81 SER A O 1
ATOM 639 N N . SER A 1 82 ? -15.147 -35.320 -28.757 1.00 44.81 82 SER A N 1
ATOM 640 C CA . SER A 1 82 ? -14.654 -36.347 -29.686 1.00 44.81 82 SER A CA 1
ATOM 641 C C . SER A 1 82 ? -15.440 -37.646 -29.498 1.00 44.81 82 SER A C 1
ATOM 643 O O . SER A 1 82 ? -15.123 -38.479 -28.658 1.00 44.81 82 SER A O 1
ATOM 645 N N . SER A 1 83 ? -16.503 -37.798 -30.290 1.00 50.12 83 SER A N 1
ATOM 646 C CA . SER A 1 83 ? -16.799 -39.091 -30.905 1.00 50.12 83 SER A CA 1
ATOM 647 C C . SER A 1 83 ? -16.010 -39.134 -32.206 1.00 50.12 83 SER A C 1
ATOM 649 O O . SER A 1 83 ? -16.251 -38.283 -33.062 1.00 50.12 83 SER A O 1
ATOM 651 N N . ASN A 1 84 ? -15.069 -40.068 -32.327 1.00 51.06 84 ASN A N 1
ATOM 652 C CA . ASN A 1 84 ? -15.092 -41.117 -33.350 1.00 51.06 84 ASN A CA 1
ATOM 653 C C . ASN A 1 84 ? -13.989 -42.143 -33.078 1.00 51.06 84 ASN A C 1
ATOM 655 O O . ASN A 1 84 ? -12.827 -41.720 -32.909 1.00 51.06 84 ASN A O 1
#

Secondary structure (DSSP, 8-state):
----TT---HHHHHHHHHHHH-----S-HHHHHHHHHT-SSS-HHHHHHHHHHTT----GGGSTTS---TTS------------